Protein AF-A0A920JXF7-F1 (afdb_monomer)

Structure (mmCIF, N/CA/C/O backbone):
data_AF-A0A920JXF7-F1
#
_entry.id   AF-A0A920JXF7-F1
#
loop_
_atom_site.group_PDB
_atom_site.id
_atom_site.type_symbol
_atom_site.label_atom_id
_atom_site.label_alt_id
_atom_site.label_comp_id
_atom_site.label_asym_id
_atom_site.label_entity_id
_atom_site.label_seq_id
_atom_site.pdbx_PDB_ins_code
_atom_site.Cartn_x
_atom_site.Cartn_y
_atom_site.Cartn_z
_atom_site.occupancy
_atom_site.B_iso_or_equiv
_atom_site.auth_seq_id
_atom_site.auth_comp_id
_atom_site.auth_asym_id
_atom_site.auth_atom_id
_atom_site.pdbx_PDB_model_num
ATOM 1 N N . MET A 1 1 ? -8.451 -11.330 -3.407 1.00 68.00 1 MET A N 1
ATOM 2 C CA . MET A 1 1 ? -7.570 -10.205 -3.029 1.00 68.00 1 MET A CA 1
ATOM 3 C C . MET A 1 1 ? -7.979 -9.717 -1.647 1.00 68.00 1 MET A C 1
ATOM 5 O O . MET A 1 1 ? -9.147 -9.863 -1.316 1.00 68.00 1 MET A O 1
ATOM 9 N N . ASP A 1 2 ? -7.027 -9.249 -0.838 1.00 92.19 2 ASP A N 1
ATOM 10 C CA . ASP A 1 2 ? -7.185 -9.040 0.611 1.00 92.19 2 ASP A CA 1
ATOM 11 C C . ASP A 1 2 ? -7.582 -7.589 0.977 1.00 92.19 2 ASP A C 1
ATOM 13 O O . ASP A 1 2 ? -8.558 -7.074 0.433 1.00 92.19 2 ASP A O 1
ATOM 17 N N . PHE A 1 3 ? -6.848 -6.906 1.864 1.00 93.81 3 PHE A N 1
ATOM 18 C CA . PHE A 1 3 ? -7.244 -5.618 2.447 1.00 93.81 3 PHE A CA 1
ATOM 19 C C . PHE A 1 3 ? -7.384 -4.473 1.426 1.00 93.81 3 PHE A C 1
ATOM 21 O O . PHE A 1 3 ? -8.240 -3.612 1.604 1.00 93.81 3 PHE A O 1
ATOM 28 N N . ILE A 1 4 ? -6.620 -4.480 0.325 1.00 93.56 4 ILE A N 1
ATOM 29 C CA . ILE A 1 4 ? -6.747 -3.476 -0.751 1.00 93.56 4 ILE A CA 1
ATOM 30 C C . ILE A 1 4 ? -8.085 -3.612 -1.478 1.00 93.56 4 ILE A C 1
ATOM 32 O O . ILE A 1 4 ? -8.826 -2.641 -1.623 1.00 93.56 4 ILE A O 1
ATOM 36 N N . ALA A 1 5 ? -8.422 -4.828 -1.910 1.00 93.94 5 ALA A N 1
ATOM 37 C CA . ALA A 1 5 ? -9.685 -5.080 -2.594 1.00 93.94 5 ALA A CA 1
ATOM 38 C C . ALA A 1 5 ? -10.872 -4.864 -1.651 1.00 93.94 5 ALA A C 1
ATOM 40 O O . ALA A 1 5 ? -11.880 -4.289 -2.058 1.00 93.94 5 ALA A O 1
ATOM 41 N N . TRP A 1 6 ? -10.735 -5.256 -0.380 1.00 95.75 6 TRP A N 1
ATOM 42 C CA . TRP A 1 6 ? -11.730 -4.957 0.644 1.00 95.75 6 TRP A CA 1
ATOM 43 C C . TRP A 1 6 ? -11.936 -3.445 0.812 1.00 95.75 6 TRP A C 1
ATOM 45 O O . TRP A 1 6 ? -13.079 -2.988 0.819 1.00 95.75 6 TRP A O 1
ATOM 55 N N . ALA A 1 7 ? -10.861 -2.653 0.872 1.00 95.12 7 ALA A N 1
ATOM 56 C CA . ALA A 1 7 ? -10.947 -1.197 0.965 1.00 95.12 7 ALA A CA 1
ATOM 57 C C . ALA A 1 7 ? -11.678 -0.597 -0.248 1.00 95.12 7 ALA A C 1
ATOM 59 O O . ALA A 1 7 ? -12.651 0.142 -0.071 1.00 95.12 7 ALA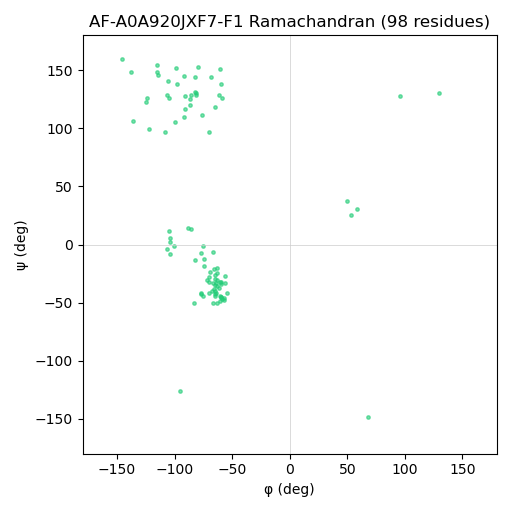 A O 1
ATOM 60 N N . LYS A 1 8 ? -11.295 -0.997 -1.472 1.00 93.00 8 LYS A N 1
ATOM 61 C CA . LYS A 1 8 ? -11.954 -0.569 -2.719 1.00 93.00 8 LYS A CA 1
ATOM 62 C C . LYS A 1 8 ? -13.454 -0.907 -2.721 1.00 93.00 8 LYS A C 1
ATOM 64 O O . LYS A 1 8 ? -14.281 -0.039 -3.000 1.00 93.00 8 LYS A O 1
ATOM 69 N N . GLN A 1 9 ? -13.832 -2.127 -2.328 1.00 95.00 9 GLN A N 1
ATOM 70 C CA . GLN A 1 9 ? -15.237 -2.563 -2.239 1.00 95.00 9 GLN A CA 1
ATOM 71 C C . GLN A 1 9 ? -16.047 -1.779 -1.196 1.00 95.00 9 GLN A C 1
ATOM 73 O O . GLN A 1 9 ? -17.233 -1.515 -1.397 1.00 95.00 9 GLN A O 1
ATOM 78 N N . ASN A 1 10 ? -15.404 -1.358 -0.106 1.00 94.88 10 ASN A N 1
ATOM 79 C CA . ASN A 1 10 ? -16.012 -0.551 0.952 1.00 94.88 10 ASN A CA 1
ATOM 80 C C . ASN A 1 10 ? -15.912 0.960 0.695 1.00 94.88 10 ASN A C 1
ATOM 82 O O . ASN A 1 10 ? -16.177 1.757 1.597 1.00 94.88 10 ASN A O 1
ATOM 86 N N . LYS A 1 11 ? -15.578 1.363 -0.541 1.00 94.44 11 LYS A N 1
ATOM 87 C CA . LYS A 1 11 ? -15.469 2.764 -0.976 1.00 94.44 11 LYS A CA 1
ATOM 88 C C . LYS A 1 11 ? -14.449 3.568 -0.162 1.00 94.44 11 LYS A C 1
ATOM 90 O O . LYS A 1 11 ? -14.619 4.770 0.025 1.00 94.44 11 LYS A O 1
ATOM 95 N N . ILE A 1 12 ? -13.400 2.908 0.325 1.00 94.62 12 ILE A N 1
ATOM 96 C CA . ILE A 1 12 ? -12.255 3.554 0.962 1.00 94.62 12 ILE A CA 1
ATOM 97 C C . ILE A 1 12 ? -11.225 3.831 -0.138 1.00 94.62 12 ILE A C 1
ATOM 99 O O . ILE A 1 12 ? -10.731 2.876 -0.742 1.00 94.62 12 ILE A O 1
ATOM 103 N N . PRO A 1 13 ? -10.899 5.105 -0.426 1.00 91.56 13 PRO A N 1
ATOM 104 C CA . PRO A 1 13 ? -9.899 5.430 -1.433 1.00 91.56 13 PRO A CA 1
ATOM 105 C C . PRO A 1 13 ? -8.531 4.852 -1.060 1.00 91.56 13 PRO A C 1
ATOM 107 O O . PRO A 1 13 ? -8.035 5.070 0.053 1.00 91.56 13 PRO A O 1
ATOM 110 N N . VAL A 1 14 ? -7.933 4.140 -2.012 1.00 92.00 14 VAL A N 1
ATOM 111 C CA . VAL A 1 14 ? -6.559 3.632 -1.953 1.00 92.00 14 VAL A CA 1
ATOM 112 C C . VAL A 1 14 ? -5.714 4.496 -2.883 1.00 92.00 14 VAL A C 1
ATOM 114 O O . VAL A 1 14 ? -6.194 4.910 -3.938 1.00 92.00 14 VAL A O 1
ATOM 117 N N . GLY A 1 15 ? -4.488 4.821 -2.479 1.00 87.62 15 GLY A N 1
ATOM 118 C CA . GLY A 1 15 ? -3.564 5.539 -3.350 1.00 87.62 15 GLY A CA 1
ATOM 119 C C . GLY A 1 15 ? -3.259 4.737 -4.625 1.00 87.62 15 GLY A C 1
ATOM 120 O O . GLY A 1 15 ? -3.243 3.508 -4.574 1.00 87.62 15 GLY A O 1
ATOM 121 N N . PRO A 1 16 ? -2.944 5.401 -5.752 1.00 83.50 16 PRO A N 1
ATOM 122 C CA . PRO A 1 16 ? -2.724 4.739 -7.046 1.00 83.50 16 PRO A CA 1
ATOM 123 C C . PRO A 1 16 ? -1.475 3.833 -7.090 1.00 83.50 16 PRO A C 1
ATOM 125 O O . PRO A 1 16 ? -1.244 3.135 -8.076 1.00 83.50 16 PRO A O 1
ATOM 128 N N . GLY A 1 17 ? -0.667 3.845 -6.029 1.00 77.69 17 GLY A N 1
ATOM 129 C CA . GLY A 1 17 ? 0.616 3.160 -5.895 1.00 77.69 17 GLY A CA 1
ATOM 130 C C . GLY A 1 17 ? 1.680 4.136 -5.393 1.00 77.69 17 GLY A C 1
ATOM 131 O O . GLY A 1 17 ? 1.814 5.236 -5.931 1.00 77.69 17 GLY A O 1
ATOM 132 N N . ARG A 1 18 ? 2.432 3.757 -4.351 1.00 82.06 18 ARG A N 1
ATOM 133 C CA . ARG A 1 18 ? 3.534 4.560 -3.798 1.00 82.06 18 ARG A CA 1
ATOM 134 C C . ARG A 1 18 ? 4.873 3.862 -4.010 1.00 82.06 18 ARG A C 1
ATOM 136 O O . ARG A 1 18 ? 4.987 2.640 -3.968 1.00 82.06 18 ARG A O 1
ATOM 143 N N . GLY A 1 19 ? 5.907 4.672 -4.228 1.00 85.50 19 GLY A N 1
ATOM 144 C CA . GLY A 1 19 ? 7.280 4.192 -4.334 1.00 85.50 19 GLY A CA 1
ATOM 145 C C . GLY A 1 19 ? 7.521 3.346 -5.583 1.00 85.50 19 GLY A C 1
ATOM 146 O O . GLY A 1 19 ? 6.940 3.583 -6.640 1.00 85.50 19 GLY A O 1
ATOM 147 N N . SER A 1 20 ? 8.425 2.375 -5.472 1.00 89.44 20 SER A N 1
ATOM 148 C CA . SER A 1 20 ? 8.804 1.509 -6.591 1.00 89.44 20 SER A CA 1
ATOM 149 C C . SER A 1 20 ? 7.745 0.459 -6.933 1.00 89.44 20 SER A C 1
ATOM 151 O O . SER A 1 20 ? 7.754 -0.030 -8.059 1.00 89.44 20 SER A O 1
ATOM 153 N N . GLY A 1 21 ? 6.800 0.162 -6.031 1.00 88.81 21 GLY A N 1
ATOM 154 C CA . GLY A 1 21 ? 5.749 -0.845 -6.243 1.00 88.81 21 GLY A CA 1
ATOM 155 C C . GLY A 1 21 ? 4.889 -0.613 -7.492 1.00 88.81 21 GLY A C 1
ATOM 156 O O . GLY A 1 21 ? 4.434 -1.579 -8.102 1.00 88.81 21 GLY A O 1
ATOM 157 N N . ALA A 1 22 ? 4.750 0.643 -7.934 1.00 92.69 22 ALA A N 1
ATOM 158 C CA . ALA A 1 22 ? 4.054 1.010 -9.170 1.00 92.69 22 ALA A CA 1
ATOM 159 C C . ALA A 1 22 ? 4.710 0.450 -10.449 1.00 92.69 22 ALA A C 1
ATOM 161 O O . ALA A 1 22 ? 4.035 0.323 -11.461 1.00 92.69 22 ALA A O 1
ATOM 162 N N . GLY A 1 23 ? 5.995 0.073 -10.415 1.00 93.56 23 GLY A N 1
ATOM 163 C CA . GLY A 1 23 ? 6.679 -0.574 -11.543 1.00 93.56 23 GLY A CA 1
ATOM 164 C C . GLY A 1 23 ? 6.311 -2.048 -11.745 1.00 93.56 23 GLY A C 1
ATOM 165 O O . GLY A 1 23 ? 6.825 -2.694 -12.653 1.00 93.56 23 GLY A O 1
ATOM 166 N N . SER A 1 24 ? 5.454 -2.619 -10.894 1.00 94.81 24 SER A N 1
ATOM 167 C CA . SER A 1 24 ? 5.050 -4.020 -10.986 1.00 94.81 24 SER A CA 1
ATOM 168 C C . SER A 1 24 ? 3.789 -4.196 -11.823 1.00 94.81 24 SER A C 1
ATOM 170 O O . SER A 1 24 ? 2.682 -3.912 -11.371 1.00 94.81 24 SER A O 1
ATOM 172 N N . LEU A 1 25 ? 3.943 -4.781 -13.016 1.00 96.06 25 LEU A N 1
ATOM 173 C CA . LEU A 1 25 ? 2.805 -5.164 -13.862 1.00 96.06 25 LEU A CA 1
ATOM 174 C C . LEU A 1 25 ? 1.878 -6.156 -13.151 1.00 96.06 25 LEU A C 1
ATOM 176 O O . LEU A 1 25 ? 0.663 -6.107 -13.312 1.00 96.06 25 LEU A O 1
ATOM 180 N N . ILE A 1 26 ? 2.442 -7.029 -12.314 1.00 94.88 26 ILE A N 1
ATOM 181 C CA . ILE A 1 26 ? 1.662 -7.958 -11.494 1.00 94.88 26 IL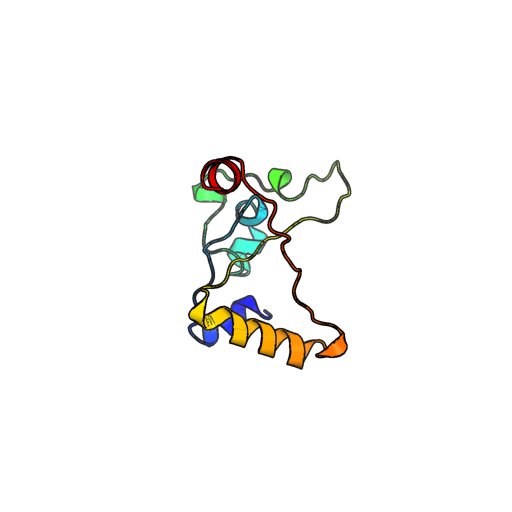E A CA 1
ATOM 182 C C . ILE A 1 26 ? 0.796 -7.183 -10.496 1.00 94.88 26 ILE A C 1
ATOM 184 O O . ILE A 1 26 ? -0.367 -7.529 -10.313 1.00 94.88 26 ILE A O 1
ATOM 188 N N . ALA A 1 27 ? 1.331 -6.129 -9.871 1.00 93.88 27 ALA A N 1
ATOM 189 C CA . ALA A 1 27 ? 0.557 -5.299 -8.951 1.00 93.88 27 ALA A CA 1
ATOM 190 C C . ALA A 1 27 ? -0.584 -4.568 -9.675 1.00 93.88 27 ALA A C 1
ATOM 192 O O . ALA A 1 27 ? -1.698 -4.536 -9.157 1.00 93.88 27 ALA A O 1
ATOM 193 N N . TYR A 1 28 ? -0.339 -4.073 -10.890 1.00 93.94 28 TYR A N 1
ATOM 194 C CA . TYR A 1 28 ? -1.369 -3.444 -11.717 1.00 93.94 28 TYR A CA 1
ATOM 195 C C . TYR A 1 28 ? -2.488 -4.425 -12.108 1.00 93.94 28 TYR A C 1
ATOM 197 O O . TYR A 1 28 ? -3.662 -4.167 -11.854 1.00 93.94 28 TYR A O 1
ATOM 205 N N . VAL A 1 29 ? -2.140 -5.605 -12.636 1.00 95.31 29 VAL A N 1
ATOM 206 C CA . VAL A 1 29 ? -3.119 -6.636 -13.045 1.00 95.31 29 VAL A CA 1
ATOM 207 C C . VAL A 1 29 ? -3.907 -7.190 -11.853 1.00 95.31 29 VAL A C 1
ATOM 209 O O . VAL A 1 29 ? -5.061 -7.588 -11.998 1.00 95.31 29 VAL A O 1
ATOM 212 N N . LEU A 1 30 ? -3.299 -7.214 -10.665 1.00 94.19 30 LEU A N 1
ATOM 213 C CA . LEU A 1 30 ? -3.968 -7.594 -9.423 1.00 94.19 30 LEU A CA 1
ATOM 214 C C . LEU A 1 30 ? -4.700 -6.425 -8.747 1.00 94.19 30 LEU A C 1
ATOM 216 O O . LEU A 1 30 ? -5.063 -6.552 -7.582 1.00 94.19 30 LEU A O 1
ATOM 220 N N . GLU A 1 31 ? -4.896 -5.295 -9.427 1.00 91.88 31 GLU A N 1
ATOM 221 C CA . GLU A 1 31 ? -5.591 -4.113 -8.897 1.00 91.88 31 GLU A CA 1
ATOM 222 C C . GLU A 1 31 ? -5.020 -3.611 -7.551 1.00 91.88 31 GLU A C 1
ATOM 224 O O . GLU A 1 31 ? -5.721 -2.979 -6.754 1.00 91.88 31 GLU A O 1
ATOM 229 N N . ILE A 1 32 ? -3.746 -3.901 -7.275 1.00 92.31 32 ILE A N 1
ATOM 230 C CA . ILE A 1 32 ? -3.004 -3.403 -6.109 1.00 92.31 32 ILE A CA 1
ATOM 231 C C . ILE A 1 32 ? -2.596 -1.951 -6.364 1.00 92.31 32 ILE A C 1
ATOM 233 O O . ILE A 1 32 ? -2.706 -1.117 -5.469 1.00 92.31 32 ILE A O 1
ATOM 237 N N . THR A 1 33 ? -2.152 -1.660 -7.588 1.00 92.50 33 THR A N 1
ATOM 238 C CA . THR A 1 33 ? -1.846 -0.316 -8.092 1.00 92.50 33 THR A CA 1
ATOM 239 C C . THR A 1 33 ? -2.808 0.036 -9.216 1.00 92.50 33 THR A C 1
ATOM 241 O O . THR A 1 33 ? -3.311 -0.848 -9.905 1.00 92.50 33 THR A O 1
ATOM 244 N N . ASP A 1 34 ? -3.036 1.328 -9.426 1.00 90.94 34 ASP A N 1
ATOM 245 C CA . ASP A 1 34 ? -3.957 1.830 -10.454 1.00 90.94 34 ASP A CA 1
ATOM 246 C C . ASP A 1 34 ? -3.220 2.396 -11.683 1.00 90.94 34 ASP A C 1
ATOM 248 O O . ASP A 1 34 ? -3.850 2.899 -12.610 1.00 90.94 34 ASP A O 1
ATOM 252 N N . LEU A 1 35 ? -1.885 2.326 -11.693 1.00 91.06 35 LEU A N 1
ATOM 253 C CA . LEU A 1 35 ? -1.027 2.880 -12.738 1.00 91.06 35 LEU A CA 1
ATOM 254 C C . LEU A 1 35 ? -0.441 1.764 -13.613 1.00 91.06 35 LEU A C 1
ATOM 256 O O . LEU A 1 35 ? 0.132 0.815 -13.075 1.00 91.06 35 LEU A O 1
ATOM 260 N N . ASP A 1 36 ? -0.579 1.894 -14.938 1.00 94.75 36 ASP A N 1
ATOM 261 C CA . ASP A 1 36 ? -0.009 0.958 -15.915 1.00 94.75 36 ASP A CA 1
ATOM 262 C C . ASP A 1 36 ? 1.508 1.204 -16.052 1.00 94.75 36 ASP A C 1
ATOM 264 O O . ASP A 1 36 ? 1.926 2.254 -16.554 1.00 94.75 36 ASP A O 1
ATOM 268 N N . PRO A 1 37 ? 2.369 0.269 -15.608 1.00 95.56 37 PRO A N 1
ATOM 269 C CA . PRO A 1 37 ? 3.810 0.465 -15.676 1.00 95.56 37 PRO A CA 1
ATOM 270 C C . PRO A 1 37 ? 4.357 0.453 -17.105 1.00 95.56 37 PRO A C 1
ATOM 272 O O . PRO A 1 37 ? 5.419 1.025 -17.327 1.00 95.56 37 PRO A O 1
ATOM 275 N N . ILE A 1 38 ? 3.672 -0.172 -18.069 1.00 96.00 38 ILE A N 1
ATOM 276 C CA . ILE A 1 38 ? 4.125 -0.221 -19.465 1.00 96.00 38 ILE A CA 1
ATOM 277 C C . ILE A 1 38 ? 3.874 1.127 -20.139 1.00 96.00 38 ILE A C 1
ATOM 279 O O . ILE A 1 38 ? 4.761 1.639 -20.813 1.00 96.00 38 ILE A O 1
ATOM 283 N N . GLU A 1 39 ? 2.697 1.726 -19.928 1.00 96.19 39 GLU A N 1
ATOM 284 C CA . GLU A 1 39 ? 2.363 3.050 -20.479 1.00 96.19 39 GLU A CA 1
ATOM 285 C C . GLU A 1 39 ? 3.339 4.138 -20.002 1.00 96.19 39 GLU A C 1
ATOM 287 O O . GLU A 1 39 ? 3.637 5.086 -20.729 1.00 96.19 39 GLU A O 1
ATOM 292 N N . HIS A 1 40 ? 3.855 3.988 -18.782 1.00 93.88 40 HIS A N 1
ATOM 293 C CA . HIS A 1 40 ? 4.721 4.964 -18.128 1.00 93.88 40 HIS A CA 1
ATOM 294 C C . HIS A 1 40 ? 6.207 4.568 -18.080 1.00 93.88 40 HIS A C 1
ATOM 296 O O . HIS A 1 40 ? 6.970 5.215 -17.358 1.00 93.88 40 HIS A O 1
ATOM 302 N N . ASP A 1 41 ? 6.624 3.530 -18.815 1.00 95.19 41 ASP A N 1
ATOM 303 C CA . ASP A 1 41 ? 8.006 3.018 -18.849 1.00 95.19 41 ASP A CA 1
ATOM 304 C C . ASP A 1 41 ? 8.609 2.774 -17.442 1.00 95.19 41 ASP A C 1
ATOM 306 O O . ASP A 1 41 ? 9.790 3.027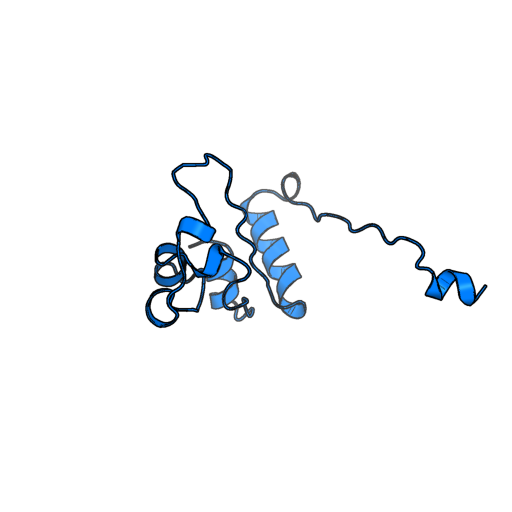 -17.172 1.00 95.19 41 ASP A O 1
ATOM 310 N N . LEU A 1 42 ? 7.791 2.294 -16.500 1.00 94.50 42 LEU A N 1
ATOM 311 C CA . LEU A 1 42 ? 8.223 1.982 -15.141 1.00 94.50 42 LEU A CA 1
ATOM 312 C C . LEU A 1 42 ? 8.867 0.596 -15.071 1.00 94.50 42 LEU A C 1
ATOM 314 O O . LEU A 1 42 ? 8.310 -0.404 -15.515 1.00 94.50 42 LEU A O 1
ATOM 318 N N . LEU A 1 43 ? 10.038 0.532 -14.437 1.00 93.31 43 LEU A N 1
ATOM 319 C CA . LEU A 1 43 ? 10.842 -0.687 -14.352 1.00 93.31 43 LEU A CA 1
ATOM 320 C C . LEU A 1 43 ? 10.509 -1.508 -13.101 1.00 93.31 43 LEU A C 1
ATOM 322 O O . LEU A 1 43 ? 10.601 -1.003 -11.975 1.00 93.31 43 LEU A O 1
ATOM 326 N N . PHE A 1 44 ? 10.223 -2.798 -13.287 1.00 94.00 44 PHE A N 1
ATOM 327 C CA . PHE A 1 44 ? 9.985 -3.744 -12.194 1.00 94.00 44 PHE A CA 1
ATOM 328 C C . PHE A 1 44 ? 11.233 -3.955 -11.327 1.00 94.00 44 PHE A C 1
ATOM 330 O O . PHE A 1 44 ? 11.141 -4.071 -10.106 1.00 94.00 44 PHE A O 1
ATOM 337 N N . GLU A 1 45 ? 12.421 -3.933 -11.924 1.00 92.69 45 GLU A N 1
ATOM 338 C CA . GLU A 1 45 ? 13.698 -4.197 -11.256 1.00 92.69 45 GLU A CA 1
ATOM 339 C C . GLU A 1 45 ? 14.042 -3.134 -10.204 1.00 92.69 45 GLU A C 1
ATOM 341 O O . GLU A 1 45 ? 14.810 -3.391 -9.274 1.00 92.69 45 GLU A O 1
ATOM 346 N N . ARG A 1 46 ? 13.441 -1.940 -10.309 1.00 90.94 46 ARG A N 1
ATOM 347 C CA . ARG A 1 46 ? 13.535 -0.899 -9.277 1.00 90.94 46 ARG A CA 1
ATOM 348 C C . ARG A 1 46 ? 12.764 -1.280 -8.010 1.00 90.94 46 ARG A C 1
ATOM 350 O O . ARG A 1 46 ? 13.112 -0.819 -6.924 1.00 90.94 46 ARG A O 1
ATOM 357 N N . PHE A 1 47 ? 11.715 -2.085 -8.147 1.00 91.12 47 PHE A N 1
ATOM 358 C CA . PHE A 1 47 ? 10.959 -2.642 -7.031 1.00 91.12 47 PHE A CA 1
ATOM 359 C C . PHE A 1 47 ? 11.625 -3.902 -6.480 1.00 91.12 47 PHE A C 1
ATOM 361 O O . PHE A 1 47 ? 11.877 -3.990 -5.280 1.00 91.12 47 PHE A O 1
ATOM 368 N N . MET A 1 48 ? 11.956 -4.850 -7.358 1.00 90.44 48 MET A N 1
ATOM 369 C CA . MET A 1 48 ? 12.564 -6.122 -6.986 1.00 90.44 48 MET A CA 1
ATOM 370 C C . MET A 1 48 ? 13.710 -6.457 -7.935 1.00 90.44 48 MET A C 1
ATOM 372 O O . MET A 1 48 ? 13.497 -6.852 -9.077 1.00 90.44 48 MET A O 1
ATOM 376 N N . ASN A 1 49 ? 14.938 -6.317 -7.443 1.00 89.81 49 ASN A N 1
ATOM 377 C CA . ASN A 1 49 ? 16.126 -6.637 -8.220 1.00 89.81 49 ASN A CA 1
ATOM 378 C C . ASN A 1 49 ? 16.466 -8.137 -8.072 1.00 89.81 49 ASN A C 1
ATOM 380 O O . ASN A 1 49 ? 16.749 -8.569 -6.953 1.00 89.81 49 ASN A O 1
ATOM 384 N N . PRO A 1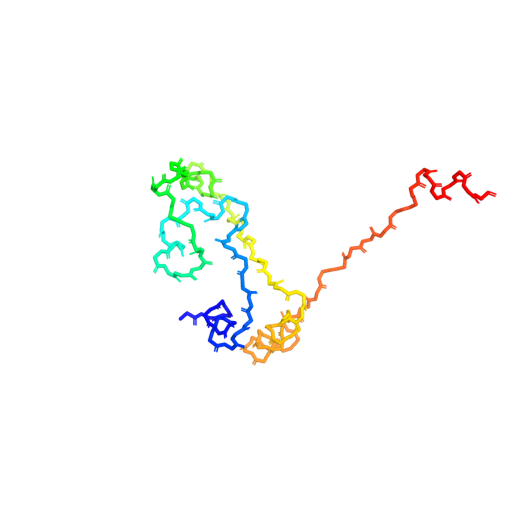 50 ? 16.495 -8.931 -9.160 1.00 88.38 50 PRO A N 1
ATOM 385 C CA . PRO A 1 50 ? 16.799 -10.365 -9.096 1.00 88.38 50 PRO A CA 1
ATOM 386 C C . PRO A 1 50 ? 18.220 -10.674 -8.598 1.00 88.38 50 PRO A C 1
ATOM 388 O O . PRO A 1 50 ? 18.459 -11.745 -8.046 1.00 88.38 50 PRO A O 1
ATOM 391 N N . GLU A 1 51 ? 19.160 -9.741 -8.751 1.00 92.06 51 GLU A N 1
ATOM 392 C CA . GLU A 1 51 ? 20.545 -9.889 -8.291 1.00 92.06 51 GLU A CA 1
ATOM 393 C C . GLU A 1 51 ? 20.708 -9.570 -6.797 1.00 92.06 51 GLU A C 1
ATOM 395 O O . GLU A 1 51 ? 21.732 -9.893 -6.192 1.00 92.06 51 GLU A O 1
ATOM 400 N N . ARG A 1 52 ? 19.697 -8.948 -6.174 1.00 88.12 52 ARG A N 1
ATOM 401 C CA . ARG A 1 52 ? 19.699 -8.582 -4.757 1.00 88.12 52 ARG A CA 1
ATOM 402 C C . ARG A 1 52 ? 18.519 -9.229 -4.044 1.00 88.12 52 ARG A C 1
ATOM 404 O O . ARG A 1 52 ? 17.413 -8.696 -4.031 1.00 88.12 52 ARG A O 1
ATOM 411 N N . VAL A 1 53 ? 18.786 -10.339 -3.357 1.00 85.88 53 VAL A N 1
ATOM 412 C CA . VAL A 1 53 ? 17.796 -10.984 -2.485 1.00 85.88 53 VAL A CA 1
ATOM 413 C C . VAL A 1 53 ? 17.567 -10.110 -1.252 1.00 85.88 53 VAL A C 1
ATOM 415 O O . VAL A 1 53 ? 18.320 -10.145 -0.280 1.00 85.88 53 VAL A O 1
ATOM 418 N N . SER A 1 54 ? 16.519 -9.299 -1.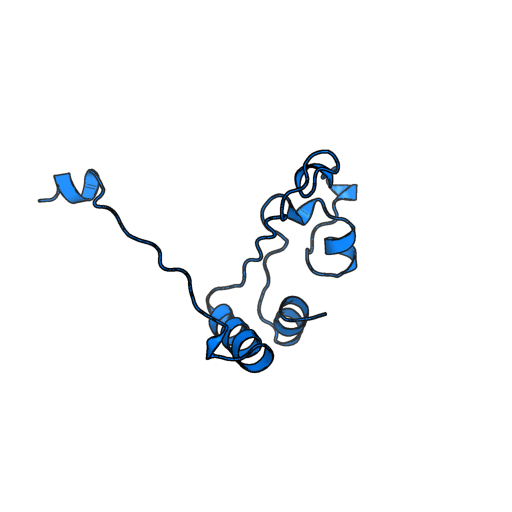303 1.00 85.50 54 SER A N 1
ATOM 419 C CA . SER A 1 54 ? 16.020 -8.520 -0.176 1.00 85.50 54 SER A CA 1
ATOM 420 C C . SER A 1 54 ? 14.504 -8.575 -0.155 1.00 85.50 54 SER A C 1
ATOM 422 O O . SER A 1 54 ? 13.874 -8.642 -1.211 1.00 85.50 54 SER A O 1
ATOM 424 N N . MET A 1 55 ? 13.921 -8.522 1.042 1.00 86.75 55 MET A N 1
ATOM 425 C CA . MET A 1 55 ? 12.479 -8.351 1.169 1.00 86.75 55 MET A CA 1
ATOM 426 C C . MET A 1 55 ? 12.085 -7.035 0.481 1.00 86.75 55 MET A C 1
ATOM 428 O O . MET A 1 55 ? 12.705 -6.009 0.778 1.00 86.75 55 MET A O 1
ATOM 432 N N . PRO A 1 56 ? 11.132 -7.054 -0.463 1.00 84.62 56 PRO A N 1
ATOM 433 C CA . PRO A 1 56 ? 10.661 -5.828 -1.080 1.00 84.62 56 PRO A CA 1
ATOM 434 C C . PRO A 1 56 ? 9.886 -5.004 -0.050 1.00 84.62 56 PRO A C 1
ATOM 436 O O . PRO A 1 56 ? 9.157 -5.564 0.770 1.00 84.62 56 PRO A O 1
ATOM 439 N N . ASP A 1 57 ? 10.021 -3.685 -0.125 1.00 85.44 57 ASP A N 1
ATOM 440 C CA . ASP A 1 57 ? 9.205 -2.758 0.654 1.00 85.44 57 ASP A CA 1
ATOM 441 C C . ASP A 1 57 ? 8.086 -2.227 -0.251 1.00 85.44 57 ASP A C 1
ATOM 443 O O . ASP A 1 57 ? 8.345 -1.479 -1.198 1.00 85.44 57 ASP A O 1
ATOM 447 N N . PHE A 1 58 ? 6.859 -2.718 -0.044 1.00 86.06 58 PHE A N 1
ATOM 448 C CA . PHE A 1 58 ? 5.685 -2.337 -0.832 1.00 86.06 58 PHE A CA 1
ATOM 449 C C . PHE A 1 58 ? 4.768 -1.473 0.030 1.00 86.06 58 PHE A C 1
ATOM 451 O O . PHE A 1 58 ? 3.936 -1.978 0.785 1.00 86.06 58 PHE A O 1
ATOM 458 N N . ASP A 1 59 ? 4.904 -0.162 -0.131 1.00 87.38 59 ASP A N 1
ATOM 459 C CA . ASP A 1 59 ? 4.099 0.820 0.584 1.00 87.38 59 ASP A CA 1
ATOM 460 C C . ASP A 1 59 ? 2.725 1.014 -0.070 1.00 87.38 59 ASP A C 1
ATOM 462 O O . ASP A 1 59 ? 2.619 1.268 -1.274 1.00 87.38 59 ASP A O 1
ATOM 466 N N . ILE A 1 60 ? 1.664 0.949 0.738 1.00 88.19 60 ILE A N 1
ATOM 467 C CA . ILE A 1 60 ? 0.284 1.213 0.311 1.00 88.19 60 ILE A CA 1
ATOM 468 C C . ILE A 1 60 ? -0.306 2.291 1.208 1.00 88.19 60 ILE A C 1
ATOM 470 O O . ILE A 1 60 ? -0.399 2.119 2.425 1.00 88.19 60 ILE A O 1
ATOM 474 N N . ASP A 1 61 ? -0.762 3.375 0.588 1.00 88.81 61 ASP A N 1
ATOM 475 C CA . ASP A 1 61 ? -1.422 4.467 1.290 1.00 88.81 61 ASP A CA 1
ATOM 476 C C . ASP A 1 61 ? -2.943 4.339 1.206 1.00 88.81 61 ASP A C 1
ATOM 478 O O . ASP A 1 61 ? -3.519 4.083 0.145 1.00 88.81 61 ASP A O 1
ATOM 482 N N . PHE A 1 62 ? -3.601 4.600 2.332 1.00 90.75 62 PHE A N 1
ATOM 483 C CA . PHE A 1 62 ? -5.054 4.711 2.434 1.00 90.75 62 PHE A CA 1
ATOM 484 C C . PHE A 1 62 ? -5.435 6.137 2.822 1.00 90.75 62 PHE A C 1
ATOM 486 O O . PHE A 1 62 ? -4.714 6.800 3.572 1.00 90.75 62 PHE A O 1
ATOM 493 N N . CYS A 1 63 ? -6.594 6.605 2.355 1.00 89.44 63 CYS A N 1
ATOM 494 C CA . CYS A 1 63 ? -7.133 7.888 2.802 1.00 89.44 63 CYS A CA 1
ATOM 495 C C . CYS A 1 63 ? -7.355 7.889 4.325 1.00 89.44 63 CYS A C 1
ATOM 497 O O . CYS A 1 63 ? -7.861 6.910 4.880 1.00 89.44 63 CYS A O 1
ATOM 499 N N . MET A 1 64 ? -7.010 8.996 4.996 1.00 88.00 64 MET A N 1
ATOM 500 C CA . MET A 1 64 ? -7.058 9.097 6.462 1.00 88.00 64 MET A CA 1
ATOM 501 C C . MET A 1 64 ? -8.435 8.750 7.039 1.00 88.00 64 MET A C 1
ATOM 503 O O . MET A 1 64 ? -8.506 8.011 8.012 1.00 88.00 64 MET A O 1
ATOM 507 N N . GLU A 1 65 ? -9.522 9.208 6.411 1.00 89.50 65 GLU A N 1
ATOM 508 C CA . GLU A 1 65 ? -10.892 8.964 6.892 1.00 89.50 65 GLU A CA 1
ATOM 509 C C . GLU A 1 65 ? -11.302 7.479 6.861 1.00 89.50 65 GLU A C 1
ATOM 511 O O . GLU A 1 65 ? -12.172 7.054 7.619 1.00 89.50 65 GLU A O 1
ATOM 516 N N . GLY A 1 66 ? -10.697 6.678 5.978 1.00 90.56 66 GLY A N 1
ATOM 517 C CA . GLY A 1 66 ? -11.006 5.253 5.825 1.00 90.56 66 GLY A CA 1
ATOM 518 C C . GLY A 1 66 ? -9.966 4.315 6.433 1.00 90.56 66 GLY A C 1
ATOM 519 O O . GLY A 1 66 ? -10.209 3.111 6.499 1.00 90.56 66 GLY A O 1
ATOM 520 N N . ARG A 1 67 ? -8.824 4.843 6.883 1.00 93.12 67 ARG A N 1
ATOM 521 C CA . ARG A 1 67 ? -7.682 4.053 7.355 1.00 93.12 67 ARG A CA 1
ATOM 522 C C . ARG A 1 67 ? -8.034 3.166 8.547 1.00 93.12 67 ARG A C 1
ATOM 524 O O . ARG A 1 67 ? -7.678 1.992 8.534 1.00 93.12 67 ARG A O 1
ATOM 531 N N . ASP A 1 68 ? -8.755 3.693 9.532 1.00 94.56 68 ASP A N 1
ATOM 532 C CA . ASP A 1 68 ? -9.083 2.944 10.754 1.00 94.56 68 ASP A CA 1
ATOM 533 C C . ASP A 1 68 ? -9.916 1.693 10.449 1.00 94.56 68 ASP A C 1
ATOM 535 O O . ASP A 1 68 ? -9.640 0.621 10.972 1.00 94.56 68 ASP A O 1
ATOM 539 N N . LYS A 1 69 ? -10.844 1.778 9.486 1.00 96.06 69 LYS A N 1
ATOM 540 C CA . LYS A 1 69 ? -11.639 0.624 9.036 1.00 96.06 69 LYS A CA 1
ATOM 541 C C . LYS A 1 69 ? -10.780 -0.470 8.402 1.00 96.06 69 LYS A C 1
ATOM 543 O O . LYS A 1 69 ? -11.083 -1.650 8.545 1.00 96.06 69 LYS A O 1
ATOM 548 N N . VAL A 1 70 ? -9.728 -0.085 7.676 1.00 95.94 70 VAL A N 1
ATOM 549 C CA . VAL A 1 70 ? -8.775 -1.042 7.094 1.00 95.94 70 VAL A CA 1
ATOM 550 C C . VAL A 1 70 ? -7.949 -1.693 8.199 1.00 95.94 70 VAL A C 1
ATOM 552 O O . VAL A 1 70 ? -7.752 -2.904 8.162 1.00 95.94 70 VAL A O 1
ATOM 555 N N . ILE A 1 71 ? -7.510 -0.920 9.198 1.00 95.44 71 ILE A N 1
ATOM 556 C CA . ILE A 1 71 ? -6.807 -1.455 10.372 1.00 95.44 71 ILE A CA 1
ATOM 557 C C . ILE A 1 71 ? -7.697 -2.466 11.099 1.00 95.44 71 ILE A C 1
ATOM 559 O O . ILE A 1 71 ? -7.236 -3.572 11.366 1.00 95.44 71 ILE A O 1
ATOM 563 N N . ASP A 1 72 ? -8.966 -2.133 11.340 1.00 96.12 72 ASP A N 1
ATOM 564 C CA . ASP A 1 72 ? -9.931 -3.034 11.975 1.00 96.12 72 ASP A CA 1
ATOM 565 C C . ASP A 1 72 ? -10.118 -4.323 11.164 1.00 96.12 72 ASP A C 1
ATOM 567 O O . ASP A 1 72 ? -10.044 -5.415 11.724 1.00 96.12 72 ASP A O 1
ATOM 571 N N . TYR A 1 73 ? -10.270 -4.227 9.837 1.00 96.94 73 TYR A N 1
ATOM 572 C CA . TYR A 1 73 ? -10.347 -5.400 8.959 1.00 96.94 73 TYR A CA 1
ATOM 573 C C . TYR A 1 73 ? -9.109 -6.298 9.084 1.00 96.94 73 TYR A C 1
ATOM 575 O O . TYR A 1 73 ? -9.233 -7.517 9.216 1.00 96.94 73 TYR A O 1
ATOM 583 N N . VAL A 1 74 ? -7.909 -5.711 9.045 1.00 97.00 74 VAL A N 1
ATOM 584 C CA . VAL A 1 74 ? -6.644 -6.453 9.161 1.00 97.00 74 VAL A CA 1
ATOM 585 C C . VAL A 1 74 ? -6.528 -7.083 10.552 1.00 97.00 74 VAL A C 1
ATOM 587 O O . VAL A 1 74 ? -6.159 -8.250 10.662 1.00 97.00 74 VAL A O 1
ATOM 590 N N . ALA A 1 75 ? -6.893 -6.360 11.609 1.00 97.19 75 ALA A N 1
ATOM 591 C CA . ALA A 1 75 ? -6.838 -6.841 12.984 1.00 97.19 75 ALA A CA 1
ATOM 592 C C . ALA A 1 75 ? -7.844 -7.972 13.249 1.00 97.19 75 ALA A C 1
ATOM 594 O O . ALA A 1 75 ? -7.505 -8.962 13.895 1.00 97.19 75 ALA A O 1
ATOM 595 N N . ASP A 1 76 ? -9.055 -7.882 12.703 1.00 96.69 76 ASP A N 1
ATOM 596 C CA . ASP A 1 76 ? -10.056 -8.945 12.806 1.00 96.69 76 ASP A CA 1
ATOM 597 C C . ASP A 1 76 ? -9.664 -10.176 11.968 1.00 96.69 76 ASP A C 1
ATOM 599 O O . ASP A 1 76 ? -9.939 -11.311 12.360 1.00 96.69 76 ASP A O 1
ATOM 603 N N . ARG A 1 77 ? -8.978 -9.976 10.834 1.00 96.56 77 ARG A N 1
ATOM 604 C CA . ARG A 1 77 ? -8.529 -11.060 9.947 1.00 96.56 77 ARG A CA 1
ATOM 605 C C . ARG A 1 77 ? -7.303 -11.810 10.467 1.00 96.56 77 ARG A C 1
ATOM 607 O O . ARG A 1 77 ? -7.247 -13.031 10.340 1.00 96.56 77 ARG A O 1
ATOM 614 N N . TYR A 1 78 ? -6.317 -11.087 10.990 1.00 96.75 78 TYR A N 1
ATOM 615 C CA . TYR A 1 78 ? -5.010 -11.637 11.371 1.00 96.75 78 TYR A CA 1
ATOM 616 C C . TYR A 1 78 ? -4.813 -11.761 12.888 1.00 96.75 78 TYR A C 1
ATOM 618 O O . TYR A 1 78 ? -3.814 -12.325 13.329 1.00 96.75 78 TYR A O 1
ATOM 626 N N . GLY A 1 79 ? -5.785 -11.306 13.682 1.00 96.81 79 GLY A N 1
ATOM 627 C CA . GLY A 1 79 ? -5.750 -11.307 15.140 1.00 96.81 79 GLY A CA 1
ATOM 628 C C . GLY A 1 79 ? -5.281 -9.962 15.690 1.00 96.81 79 GLY A C 1
ATOM 629 O O . GLY A 1 79 ? -4.218 -9.461 15.327 1.00 96.81 79 GLY A O 1
ATOM 630 N N . ARG A 1 80 ? -6.063 -9.385 16.609 1.00 95.38 80 ARG A N 1
ATOM 631 C CA . ARG A 1 80 ? -5.788 -8.054 17.180 1.00 95.38 80 ARG A CA 1
ATOM 632 C C . ARG A 1 80 ? -4.446 -7.977 17.905 1.00 95.38 80 ARG A C 1
ATOM 634 O O . ARG A 1 80 ? -3.785 -6.953 17.827 1.00 95.38 80 ARG A O 1
ATOM 641 N N . ASP A 1 81 ? -4.009 -9.071 18.523 1.00 96.81 81 ASP A N 1
ATOM 642 C CA . ASP A 1 81 ? -2.713 -9.142 19.213 1.00 96.81 81 ASP A CA 1
ATOM 643 C C . ASP A 1 81 ? -1.512 -9.220 18.247 1.00 96.81 81 ASP A C 1
ATOM 645 O O . ASP A 1 81 ? -0.368 -9.053 18.665 1.00 96.81 81 ASP A O 1
ATOM 649 N N . ALA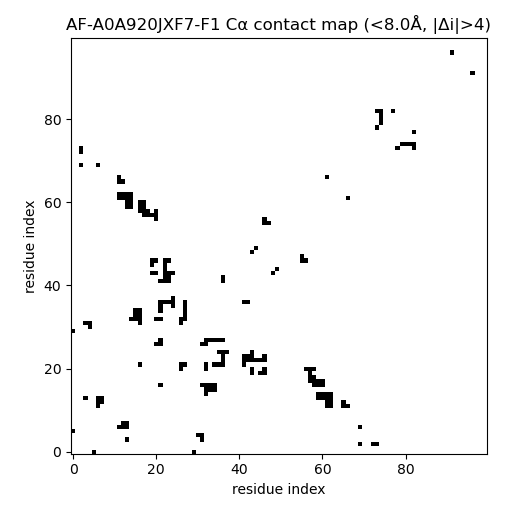 A 1 82 ? -1.758 -9.466 16.954 1.00 96.44 82 ALA A N 1
ATOM 650 C CA . ALA A 1 82 ? -0.739 -9.548 15.907 1.00 96.44 82 ALA A CA 1
ATOM 651 C C . ALA A 1 82 ? -0.633 -8.267 15.057 1.00 96.44 82 ALA A C 1
ATOM 653 O O . ALA A 1 82 ? 0.204 -8.200 14.156 1.00 96.44 82 ALA A O 1
ATOM 654 N N . VAL A 1 83 ? -1.461 -7.250 15.325 1.00 96.50 83 VAL A N 1
ATOM 655 C CA . VAL A 1 83 ? -1.525 -6.007 14.543 1.00 96.50 83 VAL A CA 1
ATOM 656 C C . VAL A 1 83 ? -1.302 -4.809 15.459 1.00 96.50 83 VAL A C 1
ATOM 658 O O . VAL A 1 83 ? -1.989 -4.633 16.458 1.00 96.50 83 VAL A O 1
ATOM 661 N N . SER A 1 84 ? -0.337 -3.958 15.110 1.00 96.00 84 SER A N 1
ATOM 662 C CA . SER A 1 84 ? -0.016 -2.748 15.869 1.00 96.00 84 SER A CA 1
ATOM 663 C C . SER A 1 84 ? 0.439 -1.622 14.944 1.00 96.00 84 SER A C 1
ATOM 665 O O . SER A 1 84 ? 0.852 -1.857 13.808 1.00 96.00 84 SER A O 1
ATOM 667 N N . GLN A 1 85 ? 0.360 -0.386 15.434 1.00 94.62 85 GLN A N 1
ATOM 668 C CA . GLN A 1 85 ? 0.832 0.795 14.720 1.00 94.62 85 GLN A CA 1
ATOM 669 C C . GLN A 1 85 ? 2.280 1.113 15.093 1.00 94.62 85 GLN A C 1
ATOM 671 O O . GLN A 1 85 ? 2.696 0.965 16.242 1.00 94.62 85 GLN A O 1
ATOM 676 N N . ILE A 1 86 ? 3.041 1.604 14.118 1.00 93.56 86 ILE A N 1
ATOM 677 C CA . ILE A 1 86 ? 4.405 2.086 14.335 1.00 93.56 86 ILE A CA 1
ATOM 678 C C . ILE A 1 86 ? 4.332 3.550 14.784 1.00 93.56 86 ILE A C 1
ATOM 680 O O . ILE A 1 86 ? 3.673 4.369 14.144 1.00 93.56 86 ILE A O 1
ATOM 684 N N . VAL A 1 87 ? 4.997 3.877 15.895 1.00 94.06 87 VAL A N 1
ATOM 685 C CA . VAL A 1 87 ? 5.055 5.243 16.434 1.00 94.06 87 VAL A CA 1
ATOM 686 C C . VAL A 1 87 ? 6.129 6.073 15.726 1.00 94.06 87 VAL A C 1
ATOM 688 O O . VAL A 1 87 ? 7.213 5.577 15.425 1.00 94.06 87 VAL A O 1
ATOM 691 N N . THR A 1 88 ? 5.852 7.361 15.525 1.00 92.94 88 THR A N 1
ATOM 692 C CA . THR A 1 88 ? 6.838 8.344 15.057 1.00 92.94 88 THR A CA 1
ATOM 693 C C . THR A 1 88 ? 7.263 9.231 16.221 1.00 92.94 88 THR A C 1
ATOM 695 O O . THR A 1 88 ? 6.421 9.845 16.876 1.00 92.94 88 THR A O 1
ATOM 698 N N . PHE A 1 89 ? 8.568 9.334 16.471 1.00 92.50 89 PHE A N 1
ATOM 699 C CA . PHE A 1 89 ? 9.112 10.232 17.491 1.00 92.50 89 PHE A CA 1
ATOM 700 C C . PHE A 1 89 ? 9.341 11.631 16.913 1.00 92.50 89 PHE A C 1
ATOM 702 O O . PHE A 1 89 ? 10.052 11.793 15.923 1.00 92.50 89 PHE A O 1
ATOM 709 N N . GLY A 1 90 ? 8.758 12.650 17.548 1.00 87.62 90 GLY A N 1
ATOM 710 C CA . GLY A 1 90 ? 9.050 14.049 17.238 1.00 87.62 90 GLY A CA 1
ATOM 711 C C . GLY A 1 90 ? 10.331 14.509 17.934 1.00 87.62 90 GLY A C 1
ATOM 712 O O . GLY A 1 90 ? 10.464 14.349 19.146 1.00 87.62 90 GLY A O 1
ATOM 713 N N . THR A 1 91 ? 11.266 15.095 17.187 1.00 89.06 91 THR A N 1
ATOM 714 C CA . THR A 1 91 ? 12.436 15.789 17.745 1.00 89.06 91 THR A CA 1
ATOM 715 C C . THR A 1 91 ? 12.193 17.300 17.786 1.00 89.06 91 THR A C 1
ATOM 717 O O . THR A 1 91 ? 11.431 17.847 16.986 1.00 89.06 91 THR A O 1
ATOM 720 N N . LEU A 1 92 ? 12.829 17.996 18.734 1.00 88.12 92 LEU A N 1
ATOM 721 C CA . LEU A 1 92 ? 12.789 19.460 18.801 1.00 88.12 92 LEU A CA 1
ATOM 722 C C . LEU A 1 92 ? 13.481 20.053 17.568 1.00 88.12 92 LEU A C 1
ATOM 724 O O . LEU A 1 92 ? 14.672 19.835 17.346 1.00 88.12 92 LEU A O 1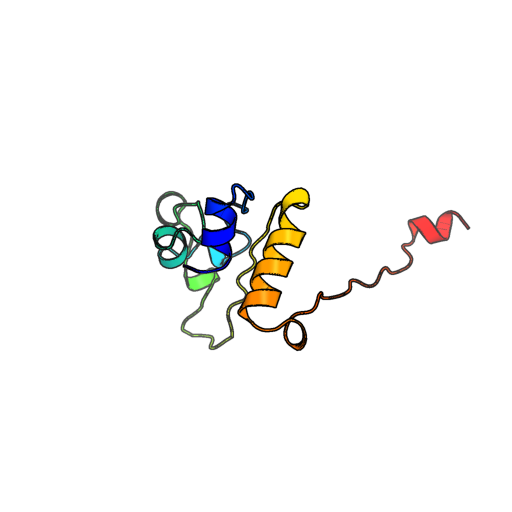
ATOM 728 N N . SER A 1 93 ? 12.732 20.808 16.765 1.00 85.31 93 SER A N 1
ATOM 729 C CA . SER A 1 93 ? 13.289 21.528 15.618 1.00 85.31 93 SER A CA 1
ATOM 730 C C . SER A 1 93 ? 13.971 22.826 16.064 1.00 85.31 93 SER A C 1
ATOM 732 O O . SER A 1 93 ? 13.574 23.437 17.055 1.00 85.31 93 SER A O 1
ATOM 734 N N . GLN A 1 94 ? 14.966 23.300 15.305 1.00 78.31 94 GLN A N 1
ATOM 735 C CA . GLN A 1 94 ? 15.630 24.587 15.575 1.00 78.31 94 GLN A CA 1
ATOM 736 C C . GLN A 1 94 ? 14.652 25.768 15.624 1.00 78.31 94 GLN A C 1
ATOM 738 O O . GLN A 1 94 ? 14.853 26.685 16.410 1.00 78.31 94 GLN A O 1
ATOM 743 N N . ARG A 1 95 ? 13.573 25.723 14.832 1.00 79.31 95 ARG A N 1
ATOM 744 C CA . ARG A 1 95 ? 12.518 26.744 14.845 1.00 79.31 95 ARG A CA 1
ATOM 745 C C . ARG A 1 95 ? 11.768 26.778 16.179 1.00 79.31 95 ARG A C 1
ATOM 747 O O . ARG A 1 95 ? 11.553 27.851 16.722 1.00 79.31 95 ARG A O 1
ATOM 754 N N . LEU A 1 96 ? 11.423 25.609 16.719 1.00 81.62 96 LEU A N 1
ATOM 755 C CA . LEU A 1 96 ? 10.787 25.500 18.036 1.00 81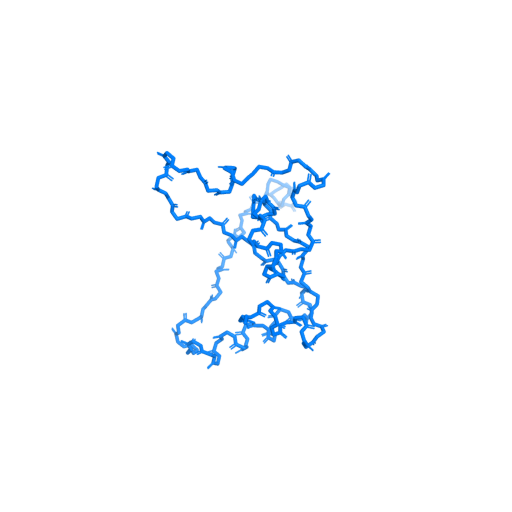.62 96 LEU A CA 1
ATOM 756 C C . LEU A 1 96 ? 11.734 25.933 19.161 1.00 81.62 96 LEU A C 1
ATOM 758 O O . LEU A 1 96 ? 11.281 26.495 20.146 1.00 81.62 96 LEU A O 1
ATOM 762 N N . LEU A 1 97 ? 13.042 25.703 19.007 1.00 79.19 97 LEU A N 1
ATOM 763 C CA . LEU A 1 97 ? 14.057 26.151 19.966 1.00 79.19 97 LEU A CA 1
ATOM 764 C C . LEU A 1 97 ? 14.285 27.668 19.935 1.00 79.19 97 LEU A C 1
ATOM 766 O O . LEU A 1 97 ? 14.623 28.236 20.963 1.00 79.19 97 LEU A O 1
ATOM 770 N N . SER A 1 98 ? 14.114 28.323 18.783 1.00 74.44 98 SER A N 1
ATOM 771 C CA . SER A 1 98 ? 14.287 29.778 18.652 1.00 74.44 98 SER A CA 1
ATOM 772 C C . SER A 1 98 ? 13.116 30.610 19.189 1.00 74.44 98 SER A C 1
ATOM 774 O O . SER A 1 98 ? 13.204 31.834 19.203 1.00 74.44 98 SER A O 1
ATOM 776 N N . GLU A 1 99 ? 12.020 29.958 19.581 1.00 69.19 99 GLU A N 1
ATOM 777 C CA . GLU A 1 99 ? 10.802 30.583 20.119 1.00 69.19 99 GLU A CA 1
ATOM 778 C C . GLU A 1 99 ? 10.685 30.432 21.656 1.00 69.19 99 GLU A C 1
ATOM 780 O O . GLU A 1 99 ? 9.673 30.832 22.232 1.00 69.19 99 GLU A O 1
ATOM 785 N N . ILE A 1 100 ? 11.713 29.874 22.314 1.00 63.62 100 ILE A N 1
ATOM 786 C CA . ILE A 1 100 ? 11.852 29.727 23.778 1.00 63.62 100 ILE A CA 1
ATOM 787 C C . ILE A 1 100 ? 12.910 30.714 24.274 1.00 63.62 100 ILE A C 1
ATOM 789 O O . ILE A 1 100 ? 12.668 31.347 25.325 1.00 63.62 100 ILE A O 1
#

Radius of gyration: 17.56 Å; Cα contacts (8 Å, |Δi|>4): 105; chains: 1; bounding box: 37×42×44 Å

Mean predicted aligned error: 5.46 Å

pLDDT: mean 90.68, std 6.4, range [63.62, 97.19]

Nearest PDB structures (foldseek):
  4iqj-assembly1_C  TM=9.781E-01  e=5.059E-09  Thermus aquaticus
  2hpi-assembly1_A  TM=9.431E-01  e=4.406E-09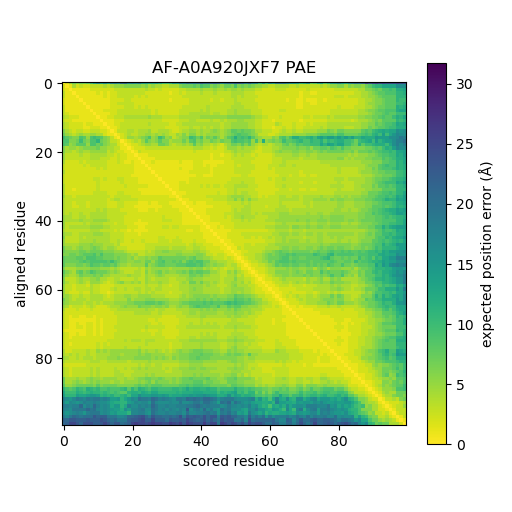  Thermus aquaticus
  3e0d-assembly2_B  TM=9.455E-01  e=3.837E-09  Thermus aquaticus
  5lew-assembly1_A  TM=9.135E-01  e=4.406E-09  Mycobacterium tuberculosis H37Rv
  7pu7-assembly1_A  TM=8.928E-01  e=3.758E-08  Mycobacterium tuberculosis

Solvent-accessible surface area (backbone atoms only — not comparable to full-atom values): 6218 Å² total; per-residue (Å²): 126,60,71,68,52,51,31,54,76,70,73,27,60,63,49,57,49,38,80,44,45,34,15,30,59,67,35,30,78,65,67,65,20,76,45,64,17,76,87,67,75,39,53,41,56,74,41,56,40,90,92,52,95,62,88,67,80,75,59,81,54,58,42,77,94,42,38,64,62,52,50,50,51,50,20,72,72,68,36,59,94,75,52,84,84,86,85,81,84,86,74,89,47,72,70,65,62,74,75,112

Sequence (100 aa):
MDFIAWAKQNKIPVGPGRGSGAGSLIAYVLEITDLDPIEHDLLFERFMNPERVSMPDFDIDFCMEGRDKVIDYVADRYGRDAVSQIVTFGTLSQRLLSEI

Secondary structure (DSSP, 8-state):
--HHHHHHHTT--B-S--GGGGG-HHHHHTTS-SS-TTTTT--GGGT--TTS---------B-HHHHHHHHHHHHHHH-GGG--PPP-PPPPPHHHHTT-

Foldseek 3Di:
DALQVVCVVVVWDKAQFDDLLLCDCVCCVVVVHVHHNVVVVRHNCRQPPPVDPDDGDGDIDTDPVCVVVSQVRCCVVVPVVVGDDDDDDDDDDPVNVVVD